Protein AF-A0A7V9HV02-F1 (afdb_monomer_lite)

Structure (mmCIF, N/CA/C/O backbone):
data_AF-A0A7V9HV02-F1
#
_entry.id   AF-A0A7V9HV02-F1
#
loop_
_atom_site.group_PDB
_atom_site.id
_atom_site.type_symbol
_atom_site.label_atom_id
_atom_site.label_alt_id
_atom_site.label_comp_id
_atom_site.label_asym_id
_atom_site.label_entity_id
_atom_site.label_seq_id
_atom_site.pdbx_PDB_ins_code
_atom_site.Cartn_x
_atom_site.Cartn_y
_atom_site.Cartn_z
_atom_site.occupancy
_atom_site.B_iso_or_equiv
_atom_site.a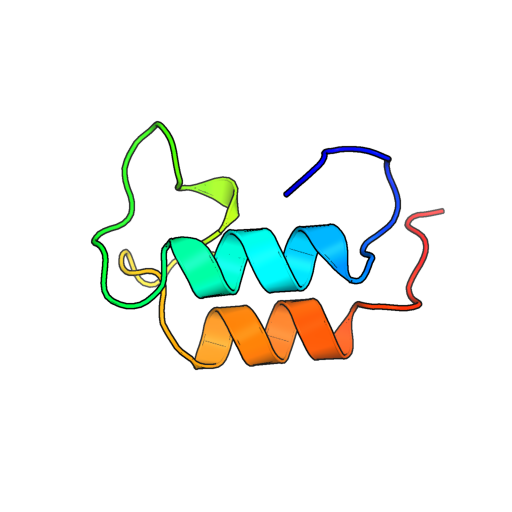uth_seq_id
_atom_site.auth_comp_id
_atom_site.auth_asym_id
_atom_site.auth_atom_id
_atom_site.pdbx_PDB_model_num
ATOM 1 N N . MET A 1 1 ? 3.824 0.707 2.603 1.00 60.91 1 MET A N 1
ATOM 2 C CA . MET A 1 1 ? 4.889 0.569 1.592 1.00 60.91 1 MET A CA 1
ATOM 3 C C . MET A 1 1 ? 6.248 0.866 2.209 1.00 60.91 1 MET A C 1
ATOM 5 O O . MET A 1 1 ? 6.342 1.837 2.955 1.00 60.91 1 MET A O 1
ATOM 9 N N . ASN A 1 2 ? 7.276 0.069 1.908 1.00 63.53 2 ASN A N 1
ATOM 10 C CA . ASN A 1 2 ? 8.642 0.217 2.430 1.00 63.53 2 ASN A CA 1
ATOM 11 C C . ASN A 1 2 ? 9.504 1.228 1.637 1.00 63.53 2 ASN A C 1
ATOM 13 O O . ASN A 1 2 ? 10.644 1.474 2.016 1.00 63.53 2 ASN A O 1
ATOM 17 N N . GLN A 1 3 ? 8.945 1.860 0.594 1.00 63.44 3 GLN A N 1
ATOM 18 C CA . GLN A 1 3 ? 9.543 2.982 -0.155 1.00 63.44 3 GLN A CA 1
ATOM 19 C C . GLN A 1 3 ? 10.912 2.672 -0.785 1.00 63.44 3 GLN A C 1
ATOM 21 O O . GLN A 1 3 ? 11.707 3.575 -1.029 1.00 63.44 3 GLN A O 1
ATOM 26 N N . THR A 1 4 ? 11.177 1.404 -1.098 1.00 64.44 4 THR A N 1
ATOM 27 C CA . THR A 1 4 ? 12.451 0.956 -1.687 1.00 64.44 4 THR A CA 1
ATOM 28 C C . THR A 1 4 ? 12.586 1.257 -3.187 1.00 64.44 4 THR A C 1
ATOM 30 O O . THR A 1 4 ? 13.604 0.932 -3.792 1.00 64.44 4 THR A O 1
ATOM 33 N N . GLY A 1 5 ? 11.570 1.867 -3.811 1.00 59.19 5 GLY A N 1
ATOM 34 C CA . GLY A 1 5 ? 11.515 2.109 -5.261 1.00 59.19 5 GLY A CA 1
ATOM 35 C C . GLY A 1 5 ? 11.095 0.883 -6.086 1.00 59.19 5 GLY A C 1
ATOM 36 O O . GLY A 1 5 ? 10.853 0.997 -7.285 1.00 59.19 5 GLY A O 1
ATOM 37 N N . ALA A 1 6 ? 10.942 -0.279 -5.449 1.00 65.44 6 ALA A N 1
ATOM 38 C CA . ALA A 1 6 ? 10.338 -1.471 -6.026 1.00 65.44 6 ALA A CA 1
ATOM 39 C C . ALA A 1 6 ? 9.072 -1.820 -5.244 1.00 65.44 6 ALA A C 1
ATOM 41 O O . ALA A 1 6 ? 9.049 -1.662 -4.030 1.00 65.44 6 ALA A O 1
ATOM 42 N N . VAL A 1 7 ? 8.039 -2.303 -5.938 1.00 69.94 7 VAL A N 1
ATOM 43 C CA . VAL A 1 7 ? 6.886 -2.908 -5.265 1.00 69.94 7 VAL A CA 1
ATOM 44 C C . VAL A 1 7 ? 7.237 -4.361 -4.950 1.00 69.94 7 VAL A C 1
ATOM 46 O O . VAL A 1 7 ? 7.440 -5.164 -5.869 1.00 69.94 7 VAL A O 1
ATOM 49 N N . ASP A 1 8 ? 7.344 -4.696 -3.665 1.00 74.50 8 ASP A N 1
ATOM 50 C CA . ASP A 1 8 ? 7.734 -6.021 -3.173 1.00 74.50 8 ASP A CA 1
ATOM 51 C C . ASP A 1 8 ? 6.722 -6.621 -2.168 1.00 74.50 8 ASP A C 1
ATOM 53 O O . ASP A 1 8 ? 5.666 -6.057 -1.871 1.00 74.50 8 ASP A O 1
ATOM 57 N N . GLY A 1 9 ? 7.012 -7.822 -1.659 1.00 75.25 9 GLY A N 1
ATOM 58 C CA . GLY A 1 9 ? 6.132 -8.511 -0.706 1.00 75.25 9 GLY A CA 1
ATOM 59 C C . GLY A 1 9 ? 5.955 -7.786 0.639 1.00 75.25 9 GLY A C 1
ATOM 60 O O . GLY A 1 9 ? 4.955 -8.009 1.328 1.00 75.25 9 GLY A O 1
ATOM 61 N N . ASN A 1 10 ? 6.871 -6.888 1.010 1.00 80.88 10 ASN A N 1
ATOM 62 C CA . ASN A 1 10 ? 6.733 -6.059 2.205 1.00 80.88 10 ASN A CA 1
ATOM 63 C C . ASN A 1 10 ? 5.710 -4.943 1.979 1.00 80.88 10 ASN A C 1
ATOM 65 O O . ASN A 1 10 ? 4.990 -4.582 2.910 1.00 80.88 10 ASN A O 1
ATOM 69 N N . ASP A 1 11 ? 5.595 -4.421 0.755 1.00 79.12 11 ASP A N 1
ATOM 70 C CA . ASP A 1 11 ? 4.535 -3.472 0.409 1.00 79.12 11 ASP A CA 1
ATOM 71 C C . ASP A 1 11 ? 3.157 -4.118 0.512 1.00 79.12 11 ASP A C 1
ATOM 73 O O . ASP A 1 11 ? 2.264 -3.534 1.126 1.00 79.12 11 ASP A O 1
ATOM 77 N N . VAL A 1 12 ? 3.009 -5.344 -0.003 1.00 84.12 12 VAL A N 1
ATOM 78 C CA . VAL A 1 12 ? 1.774 -6.135 0.133 1.00 84.12 12 VAL A CA 1
ATOM 79 C C . VAL A 1 12 ? 1.432 -6.333 1.605 1.00 84.12 12 VAL A C 1
ATOM 81 O O . VAL A 1 12 ? 0.311 -6.042 2.016 1.00 84.12 12 VAL A O 1
ATOM 84 N N . SER A 1 13 ? 2.409 -6.758 2.408 1.00 85.69 13 SER A N 1
ATOM 85 C CA . SER A 1 13 ? 2.218 -6.983 3.844 1.00 85.69 13 SER A CA 1
ATOM 86 C C . SER A 1 13 ? 1.830 -5.694 4.579 1.00 85.69 13 SER A C 1
ATOM 88 O O . SER A 1 13 ? 0.993 -5.718 5.479 1.00 85.69 13 SER A O 1
ATOM 90 N N . ALA A 1 14 ? 2.377 -4.545 4.171 1.00 84.88 14 ALA A N 1
ATOM 91 C CA . ALA A 1 14 ? 2.038 -3.246 4.749 1.00 84.88 14 ALA A CA 1
ATOM 92 C C . ALA A 1 14 ? 0.607 -2.788 4.406 1.00 84.88 14 ALA A C 1
ATOM 94 O O . ALA A 1 14 ? -0.076 -2.230 5.268 1.00 84.88 14 ALA A O 1
ATOM 95 N N . VAL A 1 15 ? 0.134 -3.024 3.176 1.00 85.56 15 VAL A N 1
ATOM 96 C CA . VAL A 1 15 ? -1.268 -2.749 2.804 1.00 85.56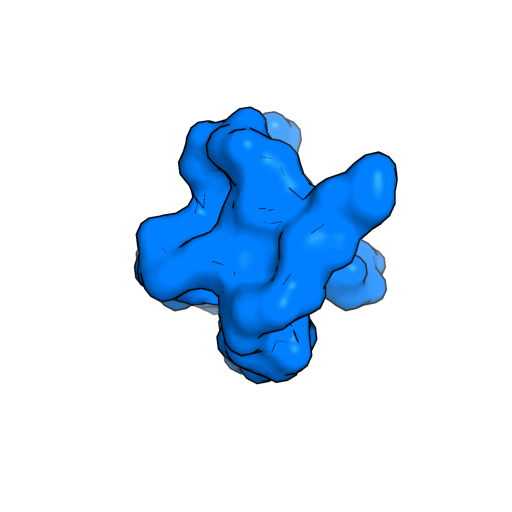 15 VAL A CA 1
ATOM 97 C C . VAL A 1 15 ? -2.211 -3.717 3.520 1.00 85.56 15 VAL A C 1
ATOM 99 O O . VAL A 1 15 ? -3.219 -3.295 4.082 1.00 85.56 15 VAL A O 1
ATOM 102 N N . GLN A 1 16 ? -1.846 -4.999 3.606 1.00 88.75 16 GLN A N 1
ATOM 103 C CA . GLN A 1 16 ? -2.603 -6.005 4.359 1.00 88.75 16 GLN A CA 1
ATOM 104 C C . GLN A 1 16 ? -2.743 -5.644 5.845 1.00 88.75 16 GLN A C 1
ATOM 106 O O . GLN A 1 16 ? -3.827 -5.768 6.410 1.00 88.75 16 GLN A O 1
ATOM 111 N N . ALA A 1 17 ? -1.679 -5.136 6.472 1.00 88.44 17 ALA A N 1
ATOM 112 C CA . ALA A 1 17 ? -1.695 -4.726 7.877 1.00 88.44 17 ALA A CA 1
ATOM 113 C C . ALA A 1 17 ? -2.620 -3.528 8.163 1.00 88.44 17 ALA A C 1
ATOM 115 O O . ALA A 1 17 ? -3.029 -3.322 9.304 1.00 88.44 17 ALA A O 1
ATOM 116 N N . THR A 1 18 ? -2.945 -2.736 7.139 1.00 87.12 18 THR A N 1
ATOM 117 C CA . THR A 1 18 ? -3.786 -1.534 7.256 1.00 87.12 18 THR A CA 1
ATOM 118 C C . THR A 1 18 ? -5.145 -1.689 6.576 1.00 87.12 18 THR A C 1
ATOM 120 O O . THR A 1 18 ? -5.926 -0.743 6.545 1.00 87.12 18 THR A O 1
ATOM 123 N N . THR A 1 19 ? -5.474 -2.883 6.075 1.00 86.81 19 THR A N 1
ATOM 124 C CA . THR A 1 19 ? -6.755 -3.142 5.407 1.00 86.81 19 THR A CA 1
ATOM 125 C C . THR A 1 19 ? -7.931 -2.969 6.376 1.00 86.81 19 THR A C 1
ATOM 127 O O . THR A 1 19 ? -7.832 -3.287 7.561 1.00 86.81 19 THR A O 1
ATOM 130 N N . ARG A 1 20 ? -9.072 -2.505 5.852 1.00 86.12 20 ARG A N 1
ATOM 131 C CA . ARG A 1 20 ? -10.299 -2.122 6.574 1.00 86.12 20 ARG A CA 1
ATOM 132 C C . ARG A 1 20 ? -10.140 -0.901 7.483 1.00 86.12 20 ARG A C 1
ATOM 134 O O . ARG A 1 20 ? -10.954 -0.699 8.381 1.00 86.12 20 ARG A O 1
ATOM 141 N N . GLN A 1 21 ? -9.109 -0.094 7.261 1.00 88.56 21 GLN A N 1
ATOM 142 C CA . GLN A 1 21 ? -8.928 1.188 7.936 1.00 88.56 21 GLN A CA 1
ATOM 143 C C . GLN A 1 21 ? -9.228 2.319 6.957 1.00 88.56 21 GLN A C 1
ATOM 145 O O . GLN A 1 21 ? -8.911 2.223 5.771 1.00 88.56 21 GLN A O 1
ATOM 150 N N . GLY A 1 22 ? -9.805 3.409 7.463 1.00 87.62 22 GLY A N 1
ATOM 151 C CA . GLY A 1 22 ? -9.902 4.645 6.691 1.00 87.62 22 GLY A CA 1
ATOM 152 C C . GLY A 1 22 ? -8.511 5.140 6.288 1.00 87.62 22 GLY A C 1
ATOM 153 O O . GLY A 1 22 ? -7.537 4.964 7.032 1.00 87.62 22 GLY A O 1
ATOM 154 N N . ALA A 1 23 ? -8.420 5.756 5.113 1.00 88.19 23 ALA A N 1
ATOM 155 C CA . ALA A 1 23 ? -7.203 6.414 4.675 1.00 88.19 23 ALA A CA 1
ATOM 156 C C . ALA A 1 23 ? -6.957 7.666 5.534 1.00 88.19 23 ALA A C 1
ATOM 158 O O . ALA A 1 23 ? -7.810 8.535 5.703 1.00 88.19 23 ALA A O 1
ATOM 159 N N . THR A 1 24 ? -5.764 7.744 6.099 1.00 87.88 24 THR A N 1
ATOM 160 C CA . THR A 1 24 ? -5.270 8.796 6.986 1.00 87.88 24 THR A CA 1
ATOM 161 C C . THR A 1 24 ? -3.900 9.253 6.498 1.00 87.88 24 THR A C 1
ATOM 163 O O . THR A 1 24 ? -3.270 8.610 5.659 1.00 87.88 24 THR A O 1
ATOM 166 N N . SER A 1 25 ? -3.371 10.337 7.060 1.00 85.88 25 SER A N 1
ATOM 167 C CA . SER A 1 25 ? -2.038 10.843 6.706 1.00 85.88 25 SER A CA 1
ATOM 168 C C . SER A 1 25 ? -0.894 9.843 6.938 1.00 85.88 25 SER A C 1
ATOM 170 O O . SER A 1 25 ? 0.181 10.018 6.368 1.00 85.88 25 SER A O 1
ATOM 172 N N . THR A 1 26 ? -1.098 8.788 7.732 1.00 84.81 26 THR A N 1
ATOM 173 C CA . THR A 1 26 ? -0.076 7.769 8.019 1.00 84.81 26 THR A CA 1
ATOM 174 C C . THR A 1 26 ? -0.149 6.557 7.088 1.00 84.81 26 THR A C 1
ATOM 176 O O . THR A 1 26 ? 0.877 5.920 6.849 1.00 84.81 26 THR A O 1
ATOM 179 N N . ASN A 1 27 ? -1.321 6.249 6.523 1.00 82.94 27 ASN A N 1
ATOM 180 C CA . ASN A 1 27 ? -1.545 5.084 5.658 1.00 82.94 27 ASN A CA 1
ATOM 181 C C . ASN A 1 27 ? -2.089 5.443 4.260 1.00 82.94 27 ASN A C 1
ATOM 183 O O . ASN A 1 27 ? -2.371 4.532 3.493 1.00 82.94 27 ASN A O 1
ATOM 187 N N . PHE A 1 28 ? -2.167 6.724 3.873 1.00 83.50 28 PHE A N 1
ATOM 188 C CA . PHE A 1 28 ? -2.678 7.148 2.555 1.00 83.50 28 PHE A CA 1
ATOM 189 C C . PHE A 1 28 ? -1.962 6.481 1.373 1.00 83.50 28 PHE A C 1
ATOM 191 O O . PHE A 1 28 ? -2.553 6.271 0.326 1.00 83.50 28 PHE A O 1
ATOM 198 N N . LYS A 1 29 ? -0.685 6.107 1.536 1.00 84.38 29 LYS A N 1
ATOM 199 C CA . LYS A 1 29 ? 0.072 5.380 0.504 1.00 84.38 29 LYS A CA 1
ATOM 200 C C . LYS A 1 29 ? -0.413 3.938 0.299 1.00 84.38 29 LYS A C 1
ATOM 202 O O . LYS A 1 29 ? 0.004 3.308 -0.663 1.00 84.38 29 LYS A O 1
ATOM 207 N N . ALA A 1 30 ? -1.198 3.390 1.224 1.00 85.75 30 ALA A N 1
ATOM 208 C CA . ALA A 1 30 ? -1.798 2.063 1.117 1.00 85.75 30 ALA A CA 1
ATOM 209 C C . ALA A 1 30 ? -3.155 2.086 0.394 1.00 85.75 30 ALA A C 1
ATOM 211 O O . ALA A 1 30 ? -3.547 1.051 -0.126 1.00 85.75 30 ALA A O 1
ATOM 212 N N . ASP A 1 31 ? -3.824 3.241 0.323 1.00 87.19 31 ASP A N 1
ATOM 213 C CA . ASP A 1 31 ? -5.037 3.469 -0.475 1.00 87.19 31 ASP A CA 1
ATOM 214 C C . ASP A 1 31 ? -4.632 3.830 -1.913 1.00 87.19 31 ASP A C 1
ATOM 216 O O . ASP A 1 31 ? -4.567 4.993 -2.318 1.00 87.19 31 ASP A O 1
ATOM 220 N N . VAL A 1 32 ? -4.235 2.811 -2.673 1.00 87.25 32 VAL A N 1
ATOM 221 C CA . VAL A 1 32 ? -3.655 2.981 -4.011 1.00 87.25 32 VAL A CA 1
ATOM 222 C C . VAL A 1 32 ? -4.715 3.230 -5.079 1.00 87.25 32 VAL A C 1
ATOM 224 O O . VAL A 1 32 ? -4.371 3.722 -6.156 1.00 87.25 32 VAL A O 1
ATOM 227 N N . ASN A 1 33 ? -5.981 2.908 -4.800 1.00 88.38 33 ASN A N 1
ATOM 228 C CA . ASN A 1 33 ? -7.115 3.265 -5.651 1.00 88.38 33 ASN A CA 1
ATOM 229 C C . ASN A 1 33 ? -7.792 4.591 -5.244 1.00 88.38 33 ASN A C 1
ATOM 231 O O . ASN A 1 33 ? -8.665 5.060 -5.973 1.00 88.38 33 ASN A O 1
ATOM 235 N N . THR A 1 34 ? -7.348 5.219 -4.146 1.00 87.38 34 THR A N 1
ATOM 236 C CA . THR A 1 34 ? -7.844 6.512 -3.634 1.00 87.38 34 THR A CA 1
ATOM 237 C C . THR A 1 34 ? -9.347 6.486 -3.325 1.00 87.38 34 THR A C 1
ATOM 239 O O . THR A 1 34 ? -10.075 7.447 -3.579 1.00 87.38 34 THR A O 1
ATOM 242 N N . SER A 1 35 ? -9.833 5.370 -2.786 1.00 87.44 35 SER A N 1
ATOM 243 C CA . SER A 1 35 ? -11.235 5.203 -2.386 1.00 87.44 35 SER A CA 1
ATOM 244 C C . SER A 1 35 ? -11.559 5.854 -1.034 1.00 87.44 35 SER A C 1
ATOM 246 O O . SER A 1 35 ? -12.729 5.985 -0.669 1.00 87.44 35 SER A O 1
ATOM 248 N N . GLY A 1 36 ? -10.539 6.275 -0.281 1.00 88.44 36 GLY A N 1
ATOM 249 C CA . GLY A 1 36 ? -10.655 6.806 1.076 1.00 88.44 36 GLY A CA 1
ATOM 250 C C . GLY A 1 36 ? -10.624 5.725 2.160 1.00 88.44 36 GLY A C 1
ATOM 251 O O . GLY A 1 36 ? -10.696 6.045 3.348 1.00 88.44 36 GLY A O 1
ATOM 252 N N . THR A 1 37 ? -10.509 4.449 1.787 1.00 91.06 37 THR A N 1
ATOM 253 C CA . THR A 1 37 ? -10.379 3.307 2.701 1.00 91.06 37 THR A CA 1
ATOM 254 C C . THR A 1 37 ? -9.390 2.315 2.112 1.00 91.06 37 THR A C 1
ATOM 256 O O . THR A 1 37 ? -9.463 2.003 0.935 1.00 91.06 37 THR A O 1
ATOM 259 N N . VAL A 1 38 ? -8.492 1.771 2.928 1.00 89.12 38 VAL A N 1
ATOM 260 C CA . VAL A 1 38 ? -7.605 0.695 2.476 1.00 89.12 38 VAL A CA 1
ATOM 261 C C . VAL A 1 38 ? -8.394 -0.610 2.490 1.00 89.12 38 VAL A C 1
ATOM 263 O O . VAL A 1 38 ? -8.793 -1.082 3.555 1.00 89.12 38 VAL A O 1
ATOM 266 N N . GLU A 1 39 ? -8.621 -1.224 1.337 1.00 91.44 39 GLU A N 1
ATOM 267 C CA . GLU A 1 39 ? -9.433 -2.433 1.198 1.00 91.44 39 GLU A CA 1
ATOM 268 C C . GLU A 1 39 ? -8.744 -3.544 0.385 1.00 91.44 39 GLU A C 1
ATOM 270 O O . GLU A 1 39 ? -7.570 -3.475 0.019 1.00 91.44 39 GLU A O 1
ATOM 275 N N . GLY A 1 40 ? -9.461 -4.644 0.136 1.00 86.75 40 GLY A N 1
ATOM 276 C CA . GLY A 1 40 ? -8.908 -5.801 -0.579 1.00 86.75 40 GLY A CA 1
ATOM 277 C C . GLY A 1 40 ? -8.499 -5.493 -2.026 1.00 86.75 40 GLY A C 1
ATOM 278 O O . GLY A 1 40 ? -7.608 -6.152 -2.570 1.00 86.75 40 GLY A O 1
ATOM 279 N N . ASN A 1 41 ? -9.107 -4.472 -2.637 1.00 88.06 41 ASN A N 1
ATOM 280 C CA . ASN A 1 41 ? -8.727 -3.999 -3.965 1.00 88.06 41 ASN A CA 1
ATOM 281 C C . ASN A 1 41 ? -7.320 -3.395 -3.958 1.00 88.06 41 ASN A C 1
ATOM 283 O O . ASN A 1 41 ? -6.532 -3.699 -4.853 1.00 88.06 41 ASN A O 1
ATOM 287 N N . ASP A 1 42 ? -6.959 -2.636 -2.923 1.0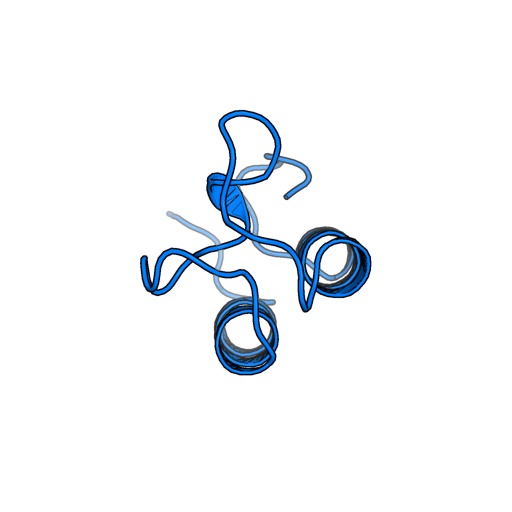0 87.38 42 ASP A N 1
ATOM 288 C CA . ASP A 1 42 ? -5.616 -2.072 -2.783 1.00 87.38 42 ASP A CA 1
ATOM 289 C C . ASP A 1 42 ? -4.554 -3.159 -2.645 1.00 87.38 42 ASP A C 1
ATOM 291 O O . ASP A 1 42 ? -3.513 -3.115 -3.305 1.00 87.38 42 ASP A O 1
ATOM 295 N N . VAL A 1 43 ? -4.848 -4.193 -1.848 1.00 86.56 43 VAL A N 1
ATOM 296 C CA . VAL A 1 43 ? -3.979 -5.370 -1.709 1.00 86.56 43 VAL A CA 1
ATOM 297 C C . VAL A 1 43 ? -3.774 -6.038 -3.067 1.00 86.56 43 VAL A C 1
ATOM 299 O O . VAL A 1 43 ? -2.638 -6.327 -3.438 1.00 86.56 43 VAL A O 1
ATOM 302 N N . SER A 1 44 ? -4.850 -6.242 -3.827 1.00 87.75 44 SER A N 1
ATOM 303 C CA . SER A 1 44 ? -4.799 -6.888 -5.144 1.00 87.75 44 SER A CA 1
ATOM 304 C C . SER A 1 44 ? -4.008 -6.060 -6.162 1.00 87.75 44 SER A C 1
ATOM 306 O O . SER A 1 44 ? -3.236 -6.614 -6.943 1.00 87.75 44 SER A O 1
ATOM 308 N N . ILE A 1 45 ? -4.135 -4.730 -6.125 1.00 86.56 45 ILE A N 1
ATOM 309 C CA . ILE A 1 45 ? -3.362 -3.811 -6.973 1.00 86.56 45 ILE A CA 1
ATOM 310 C C . ILE A 1 45 ? -1.871 -3.888 -6.631 1.00 86.56 45 ILE A C 1
ATOM 312 O O . ILE A 1 45 ? -1.037 -4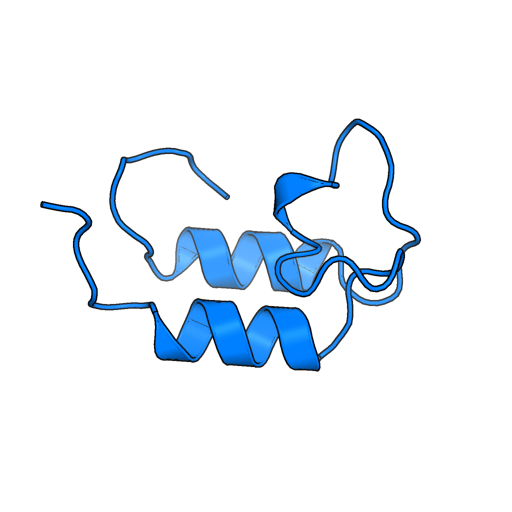.009 -7.530 1.00 86.56 45 ILE A O 1
ATOM 316 N N . VAL A 1 46 ? -1.516 -3.848 -5.343 1.00 85.12 46 VAL A N 1
ATOM 317 C CA . VAL A 1 46 ? -0.113 -3.919 -4.907 1.00 85.12 46 VAL A CA 1
ATOM 318 C C . VAL A 1 46 ? 0.482 -5.299 -5.186 1.00 85.12 46 VAL A C 1
ATOM 320 O O . VAL A 1 46 ? 1.606 -5.382 -5.674 1.00 85.12 46 VAL A O 1
ATOM 323 N N . GLN A 1 47 ? -0.280 -6.379 -5.004 1.00 85.19 47 GLN A N 1
ATOM 324 C CA . GLN A 1 47 ? 0.116 -7.729 -5.418 1.00 85.19 47 GLN A CA 1
ATOM 325 C C . GLN A 1 47 ? 0.338 -7.816 -6.930 1.00 85.19 47 GLN A C 1
ATOM 327 O O . GLN A 1 47 ? 1.374 -8.317 -7.362 1.00 85.19 47 GLN A O 1
ATOM 332 N N . GLY A 1 48 ? -0.567 -7.263 -7.739 1.00 82.38 48 GLY A N 1
ATOM 333 C CA . GLY A 1 48 ? -0.409 -7.189 -9.193 1.00 82.38 48 GLY A CA 1
ATOM 334 C C . GLY A 1 48 ? 0.841 -6.418 -9.627 1.00 82.38 48 GLY A C 1
ATOM 335 O O . GLY A 1 48 ? 1.383 -6.677 -10.699 1.00 82.38 48 GLY A O 1
ATOM 336 N N . LYS A 1 49 ? 1.329 -5.508 -8.775 1.00 79.62 49 LYS A N 1
ATOM 337 C CA . LYS A 1 49 ? 2.555 -4.742 -9.004 1.00 79.62 49 LYS A CA 1
ATOM 338 C C . LYS A 1 49 ? 3.809 -5.338 -8.372 1.00 79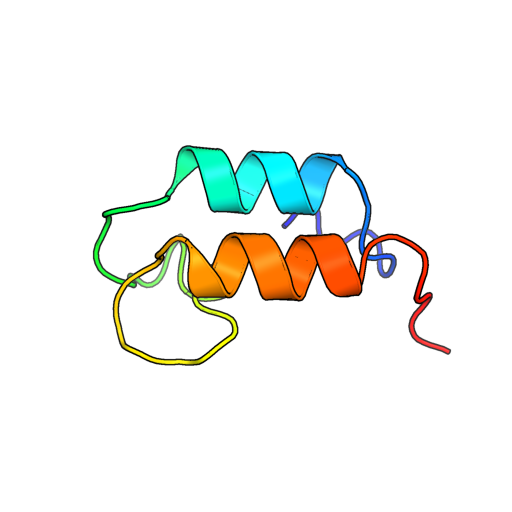.62 49 LYS A C 1
ATOM 340 O O . LYS A 1 49 ? 4.903 -4.895 -8.729 1.00 79.62 49 LYS A O 1
ATOM 345 N N . THR A 1 50 ? 3.707 -6.345 -7.501 1.00 69.50 50 THR A N 1
ATOM 346 C CA . THR A 1 50 ? 4.899 -7.071 -7.047 1.00 69.50 50 THR A CA 1
ATOM 347 C C . THR A 1 50 ? 5.575 -7.711 -8.255 1.00 69.50 50 THR A C 1
ATOM 349 O O . THR A 1 50 ? 5.006 -8.616 -8.856 1.00 69.50 50 THR A O 1
ATOM 352 N N . ARG A 1 51 ? 6.774 -7.217 -8.616 1.00 61.97 51 ARG A N 1
ATOM 353 C CA . ARG A 1 51 ? 7.596 -7.503 -9.830 1.00 61.97 51 ARG A CA 1
ATOM 354 C C . ARG A 1 51 ? 7.621 -6.419 -10.912 1.00 61.97 51 ARG A C 1
ATOM 356 O O . ARG A 1 51 ? 8.474 -6.502 -11.793 1.00 61.97 51 ARG A O 1
ATOM 363 N N . THR A 1 52 ? 6.801 -5.375 -10.837 1.00 55.91 52 THR A N 1
ATOM 364 C CA . THR A 1 52 ? 7.038 -4.152 -11.624 1.00 55.91 52 THR A CA 1
ATOM 365 C C . THR A 1 52 ? 8.015 -3.257 -10.871 1.00 55.91 52 THR A C 1
ATOM 367 O O . THR A 1 52 ? 7.675 -2.669 -9.845 1.00 55.91 52 THR A O 1
ATOM 370 N N . ARG A 1 53 ? 9.255 -3.172 -11.364 1.00 51.31 53 ARG A N 1
ATOM 371 C CA . ARG A 1 53 ? 10.177 -2.101 -10.971 1.00 51.31 53 ARG A CA 1
ATOM 372 C C . ARG A 1 53 ? 9.719 -0.818 -11.657 1.00 51.31 53 ARG A C 1
ATOM 374 O O . ARG A 1 53 ? 9.407 -0.850 -12.846 1.00 51.31 53 ARG A O 1
ATOM 381 N N . LEU A 1 54 ? 9.655 0.281 -10.911 1.00 47.47 54 LEU A N 1
ATOM 382 C CA . LEU A 1 54 ? 9.579 1.600 -11.532 1.00 47.47 54 LEU A CA 1
ATOM 383 C C . LEU A 1 54 ? 10.924 1.836 -12.251 1.00 47.47 54 LEU A C 1
ATOM 385 O O . LEU A 1 54 ? 11.957 1.541 -11.641 1.00 47.47 54 LEU A O 1
ATOM 389 N N . PRO A 1 55 ? 10.922 2.237 -13.536 1.00 49.56 55 PRO A N 1
ATOM 390 C CA . PRO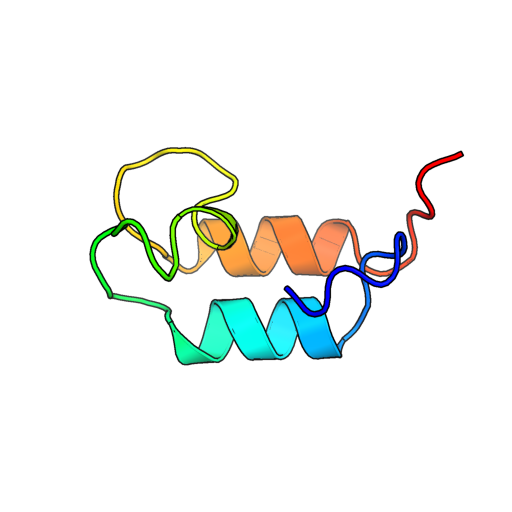 A 1 55 ? 12.146 2.581 -14.257 1.00 49.56 55 PRO A CA 1
ATOM 391 C C . PRO A 1 55 ? 12.858 3.790 -13.643 1.00 49.56 55 PRO A C 1
ATOM 393 O O . PRO A 1 55 ? 12.168 4.650 -13.045 1.00 49.56 55 PRO A O 1
#

Foldseek 3Di:
DPPPQALAPVLLVLLVVQAQHFQDPVCVVLPVVNPRGSHPVSSVVSVVRHVPRDD

pLDDT: mean 79.68, std 11.76, range [47.47, 91.44]

Radius of gyration: 10.25 Å; chains: 1; bounding box: 24×19×22 Å

Secondary structure (DSSP, 8-state):
---SSB--HHHHHHHHHHTTEE--TTTGGG-TT-SSEE-HHHHHHHHHHTT-B--

Sequence (55 aa):
MNQTGAVDGNDVSAVQATTRQGATSTNFKADVNTSGTVEGNDVSIVQGKTRTRLP